Protein AF-A0A0L0HNY5-F1 (afdb_monomer)

Solvent-accessible surface area (backbone atoms only — not comparable to full-atom values): 7404 Å² total; per-residue (Å²): 134,87,77,84,88,79,81,84,90,79,90,79,92,78,81,88,79,89,76,88,79,88,78,85,73,78,71,79,84,71,80,73,78,84,79,75,59,68,70,57,54,54,49,54,52,52,51,58,50,45,66,55,49,52,27,53,49,44,24,59,49,37,19,69,75,73,48,80,64,40,58,69,65,17,48,52,51,16,52,53,45,44,54,50,51,55,52,4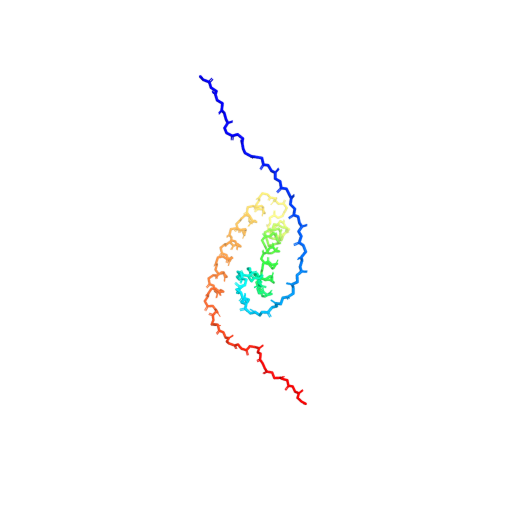9,48,55,54,49,52,58,57,59,70,73,63,75,72,87,77,77,77,99,77,82,82,86,82,129

Structure (mmCIF, N/CA/C/O backbone):
data_AF-A0A0L0HNY5-F1
#
_entry.id   AF-A0A0L0HNY5-F1
#
loop_
_atom_site.group_PDB
_atom_site.id
_atom_site.type_symbol
_atom_site.label_atom_id
_atom_site.label_alt_id
_atom_site.label_comp_id
_atom_site.label_asym_id
_atom_site.label_entity_id
_atom_site.label_seq_id
_atom_site.pdbx_PDB_ins_code
_atom_site.Cartn_x
_atom_site.Cartn_y
_atom_site.Cartn_z
_atom_site.occupancy
_atom_site.B_iso_or_equiv
_atom_site.auth_seq_id
_atom_site.auth_comp_id
_atom_site.auth_asym_id
_atom_site.auth_atom_id
_atom_site.pdbx_PDB_model_num
ATOM 1 N N . MET A 1 1 ? -37.809 67.418 6.941 1.00 52.22 1 MET A N 1
ATOM 2 C CA . MET A 1 1 ? -36.806 66.349 6.739 1.00 52.22 1 MET A CA 1
ATOM 3 C C . MET A 1 1 ? -35.679 66.618 7.714 1.00 52.22 1 MET A C 1
ATOM 5 O O . MET A 1 1 ? -35.385 67.790 7.903 1.00 52.22 1 MET A O 1
ATOM 9 N N . SER A 1 2 ? -35.122 65.559 8.313 1.00 53.09 2 SER A N 1
ATOM 10 C CA . SER A 1 2 ? -34.140 65.596 9.418 1.00 53.09 2 SE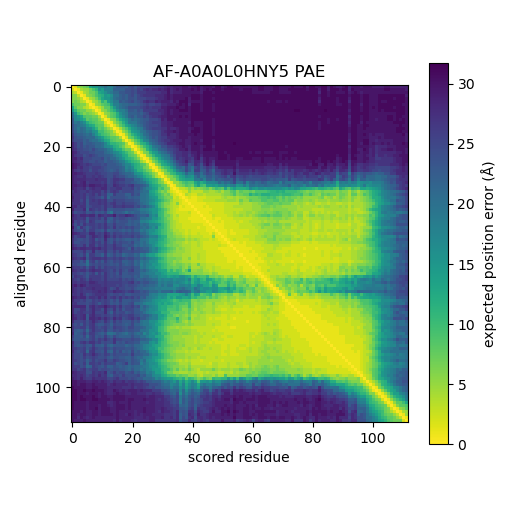R A CA 1
ATOM 11 C C . SER A 1 2 ? -34.798 65.904 10.782 1.00 53.09 2 SER A C 1
ATOM 13 O O . SER A 1 2 ? -35.722 66.700 10.848 1.00 53.09 2 SER A O 1
ATOM 15 N N . GLU A 1 3 ? -34.483 65.251 11.902 1.00 47.94 3 GLU A N 1
ATOM 16 C CA . GLU A 1 3 ? -33.179 64.727 12.285 1.00 47.94 3 GLU A CA 1
ATOM 17 C C . GLU A 1 3 ? -33.272 63.577 13.304 1.00 47.94 3 GLU A C 1
ATOM 19 O O . GLU A 1 3 ? -34.106 63.535 14.209 1.00 47.94 3 GLU A O 1
ATOM 24 N N . VAL A 1 4 ? -32.349 62.647 13.091 1.00 54.00 4 VAL A N 1
ATOM 25 C CA . VAL A 1 4 ? -31.841 61.576 13.944 1.00 54.00 4 VAL A CA 1
ATOM 26 C C . VAL A 1 4 ? -31.880 61.914 15.444 1.00 54.00 4 VAL A C 1
ATOM 28 O O . VAL A 1 4 ? -31.221 62.836 15.916 1.00 54.00 4 VAL A O 1
ATOM 31 N N . ARG A 1 5 ? -32.597 61.092 16.223 1.00 48.41 5 ARG A N 1
ATOM 32 C CA . ARG A 1 5 ? -32.502 61.059 17.691 1.00 48.41 5 ARG A CA 1
ATOM 33 C C . ARG A 1 5 ? -31.094 60.619 18.105 1.00 48.41 5 ARG A C 1
ATOM 35 O O . ARG A 1 5 ? -30.805 59.426 18.122 1.00 48.41 5 ARG A O 1
ATOM 42 N N . GLN A 1 6 ? -30.260 61.559 18.533 1.00 54.53 6 GLN A N 1
ATOM 43 C CA . GLN A 1 6 ? -29.187 61.262 19.480 1.00 54.53 6 GLN A CA 1
ATOM 44 C C . GLN A 1 6 ? -29.746 61.352 20.904 1.00 54.53 6 GLN A C 1
ATOM 46 O O . GLN A 1 6 ? -30.455 62.300 21.245 1.00 54.53 6 GLN A O 1
ATOM 51 N N . ARG A 1 7 ? -29.419 60.376 21.755 1.00 47.16 7 ARG A N 1
ATOM 52 C CA . ARG A 1 7 ? -29.420 60.574 23.208 1.00 47.16 7 ARG A CA 1
ATOM 53 C C . ARG A 1 7 ? -28.043 60.202 23.771 1.00 47.16 7 ARG A C 1
ATOM 55 O O . ARG A 1 7 ? -27.449 59.241 23.288 1.00 47.16 7 ARG A O 1
ATOM 62 N N . PRO A 1 8 ? -27.533 60.999 24.724 1.00 45.09 8 PRO A N 1
ATOM 63 C CA . PRO A 1 8 ? -26.120 61.076 25.077 1.00 45.09 8 PRO A CA 1
ATOM 64 C C . PRO A 1 8 ? -25.645 59.933 25.975 1.00 45.09 8 PRO A C 1
ATOM 66 O O . PRO A 1 8 ? -26.371 59.437 26.835 1.00 45.09 8 PRO A O 1
ATOM 69 N N . VAL A 1 9 ? -24.371 59.594 25.795 1.00 53.50 9 VAL A N 1
ATOM 70 C CA . VAL A 1 9 ? -23.557 58.786 26.704 1.00 53.50 9 VAL A CA 1
ATOM 71 C C . VAL A 1 9 ? -23.273 59.590 27.976 1.00 53.50 9 VAL A C 1
ATOM 73 O O . VAL A 1 9 ? -22.847 60.742 27.892 1.00 53.50 9 VAL A O 1
ATOM 76 N N . LYS A 1 10 ? -23.434 58.972 29.151 1.00 39.03 10 LYS A N 1
ATOM 77 C CA . LYS A 1 10 ? -22.748 59.402 30.375 1.00 39.03 10 LYS A CA 1
ATOM 78 C C . LYS A 1 10 ? -22.305 58.181 31.182 1.00 39.03 10 LYS A C 1
ATOM 80 O O . LYS A 1 10 ? -23.129 57.461 31.735 1.00 39.03 10 LYS A O 1
ATOM 85 N N . SER A 1 11 ? -20.994 57.967 31.196 1.00 54.66 11 SER A N 1
ATOM 86 C CA . SER A 1 11 ? -20.263 57.054 32.072 1.00 54.66 11 SER A CA 1
ATOM 87 C C . SER A 1 11 ? -20.365 57.500 33.529 1.00 54.66 11 SER A C 1
ATOM 89 O O . SER A 1 11 ? -20.177 58.687 33.772 1.00 54.66 11 SER A O 1
ATOM 91 N N . THR A 1 12 ? -20.541 56.559 34.461 1.00 43.97 12 THR A N 1
ATOM 92 C CA . THR A 1 12 ? -19.847 56.564 35.761 1.00 43.97 12 THR A CA 1
ATOM 93 C C . THR A 1 12 ? -19.771 55.129 36.275 1.00 43.97 12 THR A C 1
ATOM 95 O O . THR A 1 12 ? -20.774 54.511 36.619 1.00 43.97 12 THR A O 1
ATOM 98 N N . GLU A 1 13 ? -18.549 54.620 36.296 1.00 54.88 13 GLU A N 1
ATOM 99 C CA . GLU A 1 13 ? -18.106 53.502 37.111 1.00 54.88 13 GLU A CA 1
ATOM 100 C C . GLU A 1 13 ? -18.096 53.948 38.579 1.00 54.88 13 GLU A C 1
ATOM 102 O O . GLU A 1 13 ? -17.355 54.861 38.932 1.00 54.88 13 GLU A O 1
ATOM 107 N N . GLU A 1 14 ? -18.914 53.338 39.439 1.00 44.81 14 GLU A N 1
ATOM 108 C CA . GLU A 1 14 ? -18.746 53.451 40.890 1.00 44.81 14 GLU A CA 1
ATOM 109 C C . GLU A 1 14 ? -18.970 52.091 41.568 1.00 44.81 14 GLU A C 1
ATOM 111 O O . GLU A 1 14 ? -20.086 51.650 41.817 1.00 44.81 14 GLU A O 1
ATOM 116 N N . LYS A 1 15 ? -17.830 51.437 41.807 1.00 36.66 15 LYS A N 1
ATOM 117 C CA . LYS A 1 15 ? -17.404 50.800 43.062 1.00 36.66 15 LYS A CA 1
ATOM 118 C C . LYS A 1 15 ? -18.272 49.691 43.693 1.00 36.66 15 LYS A C 1
ATOM 120 O O . LYS A 1 15 ? -19.302 49.910 44.314 1.00 36.66 15 LYS A O 1
ATOM 125 N N . VAL A 1 16 ? -17.677 48.498 43.649 1.00 50.81 16 VAL A N 1
ATOM 126 C CA . VAL A 1 16 ? -17.942 47.264 44.411 1.00 50.81 16 VAL A CA 1
ATOM 127 C C . VAL A 1 16 ? -18.121 47.526 45.919 1.00 50.81 16 VAL A C 1
ATOM 129 O O . VAL A 1 16 ? -17.265 48.175 46.526 1.00 50.81 16 VAL A O 1
ATOM 132 N N . PRO A 1 17 ? -19.196 47.007 46.539 1.00 45.34 17 PRO A N 1
ATOM 133 C CA . PRO A 1 17 ? -19.038 45.970 47.582 1.00 45.34 17 PRO A CA 1
ATOM 134 C C . PRO A 1 17 ? -19.786 44.678 47.196 1.00 45.34 17 PRO A C 1
ATOM 136 O O . PRO A 1 17 ? -20.971 44.700 46.890 1.00 45.34 17 PRO A O 1
ATOM 139 N N . SER A 1 18 ? -19.083 43.559 47.005 1.00 61.38 18 SER A N 1
ATOM 140 C CA . SER A 1 18 ? -18.994 42.474 47.996 1.00 61.38 18 SER A CA 1
ATOM 141 C C . SER A 1 18 ? -20.339 42.119 48.629 1.00 61.38 18 SER A C 1
ATOM 143 O O . SER A 1 18 ? -20.694 42.716 49.633 1.00 61.38 18 SER A O 1
ATOM 145 N N . GLU A 1 19 ? -21.037 41.125 48.078 1.00 46.88 19 GLU A N 1
ATOM 146 C CA . GLU A 1 19 ? -21.333 39.878 48.798 1.00 46.88 19 GLU A CA 1
ATOM 147 C C . GLU A 1 19 ? -21.894 38.851 47.802 1.00 46.88 19 GLU A C 1
ATOM 149 O O . GLU A 1 19 ? -22.879 39.099 47.107 1.00 46.88 19 GLU A O 1
ATOM 154 N N . ALA A 1 20 ? -21.244 37.694 47.695 1.00 46.09 20 ALA A N 1
ATOM 155 C CA . ALA A 1 20 ? -21.860 36.518 47.092 1.00 46.09 20 ALA A CA 1
ATOM 156 C C . ALA A 1 20 ? -22.935 35.999 48.063 1.00 46.09 20 ALA A C 1
ATOM 158 O O . ALA A 1 20 ? -22.706 36.001 49.271 1.00 46.09 20 ALA A O 1
ATOM 159 N N . PRO A 1 21 ? -24.063 35.475 47.559 1.00 43.75 21 PRO A N 1
ATOM 160 C CA . PRO A 1 21 ? -24.045 34.040 47.312 1.00 43.75 21 PRO A CA 1
ATOM 161 C C . PRO A 1 21 ? -24.759 33.618 46.017 1.00 43.75 21 PRO A C 1
ATOM 163 O O . PRO A 1 21 ? -25.850 34.060 45.678 1.00 43.75 21 PRO A O 1
ATOM 166 N N . SER A 1 22 ? -24.143 32.641 45.352 1.00 50.12 22 SER A N 1
ATOM 167 C CA . SER A 1 22 ? -24.849 31.507 44.748 1.00 50.12 22 SER A CA 1
ATOM 168 C C . SER A 1 22 ? -25.872 31.785 43.642 1.00 50.12 22 SER A C 1
ATOM 170 O O . SER A 1 22 ? -27.076 31.634 43.828 1.00 50.12 22 SER A O 1
ATOM 172 N N . THR A 1 23 ? -25.394 31.936 42.410 1.00 45.28 23 THR A N 1
ATOM 173 C CA . THR A 1 23 ? -25.916 31.093 41.320 1.00 45.28 23 THR A CA 1
ATOM 174 C C . THR A 1 23 ? -24.851 30.972 40.241 1.00 45.28 23 THR A C 1
ATOM 176 O O . THR A 1 23 ? -24.790 31.755 39.295 1.00 45.28 23 THR A O 1
ATOM 179 N N . 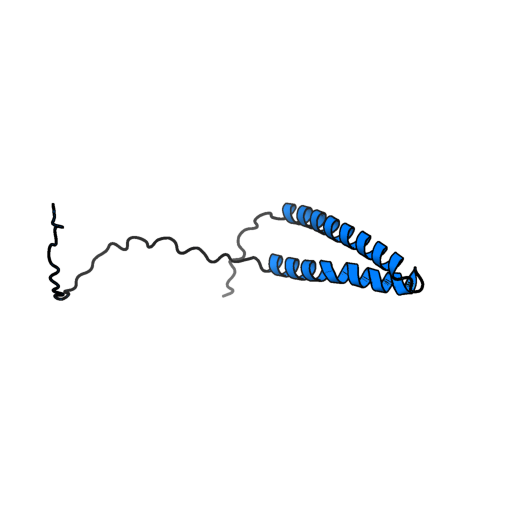VAL A 1 24 ? -23.984 29.967 40.377 1.00 50.22 24 VAL A N 1
ATOM 180 C CA . VAL A 1 24 ? -23.197 29.477 39.245 1.00 50.22 24 VAL A CA 1
ATOM 181 C C . VAL A 1 24 ? -24.202 28.904 38.246 1.00 50.22 24 VAL A C 1
ATOM 183 O O . VAL A 1 24 ? -24.568 27.731 38.304 1.00 50.22 24 VAL A O 1
ATOM 186 N N . LYS A 1 25 ? -24.702 29.749 37.338 1.00 52.62 25 LYS A N 1
ATOM 187 C CA . LYS A 1 25 ? -25.265 29.272 36.079 1.00 52.62 25 LYS A CA 1
ATOM 188 C C . LYS A 1 25 ? -24.139 28.510 35.392 1.00 52.62 25 LYS A C 1
ATOM 190 O O . LYS A 1 25 ? -23.152 29.105 34.969 1.00 52.62 25 LYS A O 1
ATOM 195 N N . LYS A 1 26 ? -24.286 27.186 35.371 1.00 54.62 26 LYS A N 1
ATOM 196 C CA . LYS A 1 26 ? -23.457 26.228 34.640 1.00 54.62 26 LYS A CA 1
ATOM 197 C C . LYS A 1 26 ? -23.088 26.832 33.283 1.00 54.62 26 LYS A C 1
ATOM 199 O O . LYS A 1 26 ? -23.970 27.084 32.462 1.00 54.62 26 LYS A O 1
ATOM 204 N N . ALA A 1 27 ? -21.801 27.122 33.105 1.00 66.31 27 ALA A N 1
ATOM 205 C CA . ALA A 1 27 ? -21.255 27.584 31.840 1.00 66.31 27 ALA A CA 1
ATOM 206 C C . ALA A 1 27 ? -21.634 26.591 30.719 1.00 66.31 27 ALA A C 1
ATOM 208 O O . 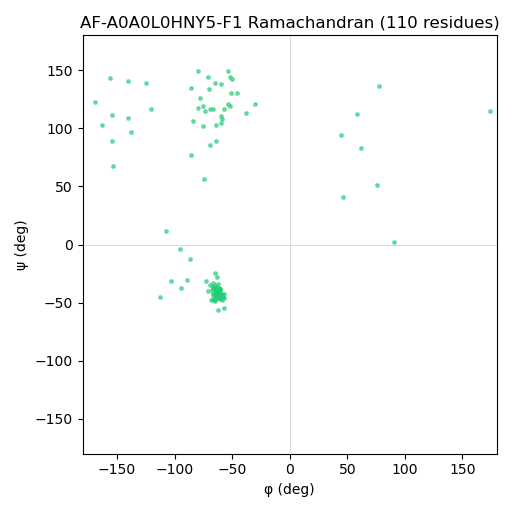ALA A 1 27 ? -21.795 25.396 31.005 1.00 66.31 27 ALA A O 1
ATOM 209 N N . PRO A 1 28 ? -21.798 27.055 29.465 1.00 66.81 28 PRO A N 1
ATOM 210 C CA . PRO A 1 28 ? -22.052 26.181 28.323 1.00 66.81 28 PRO A CA 1
ATOM 211 C C . PRO A 1 28 ? -21.022 25.044 28.286 1.00 66.81 28 PRO A C 1
ATOM 213 O O . PRO A 1 28 ? -19.859 25.292 28.617 1.00 66.81 28 PRO A O 1
ATOM 216 N N . PRO A 1 29 ? -21.404 23.810 27.911 1.00 64.44 29 PRO A N 1
ATOM 217 C CA . PRO A 1 29 ? -20.448 22.719 27.804 1.00 64.44 29 PRO A CA 1
ATOM 218 C C . PRO A 1 29 ? -19.376 23.105 26.781 1.00 64.44 29 PRO A C 1
ATOM 220 O O . PRO A 1 29 ? -19.650 23.221 25.588 1.00 64.44 29 PRO A O 1
ATOM 223 N N . THR A 1 30 ? -18.157 23.340 27.261 1.00 66.88 30 THR A N 1
ATOM 224 C CA . THR A 1 30 ? -16.962 23.463 26.426 1.00 66.88 30 THR A CA 1
ATOM 225 C C . THR A 1 30 ? -16.909 22.238 25.511 1.00 66.88 30 THR A C 1
ATOM 227 O O . THR A 1 30 ? -17.074 21.128 26.029 1.00 66.88 30 THR A O 1
ATOM 230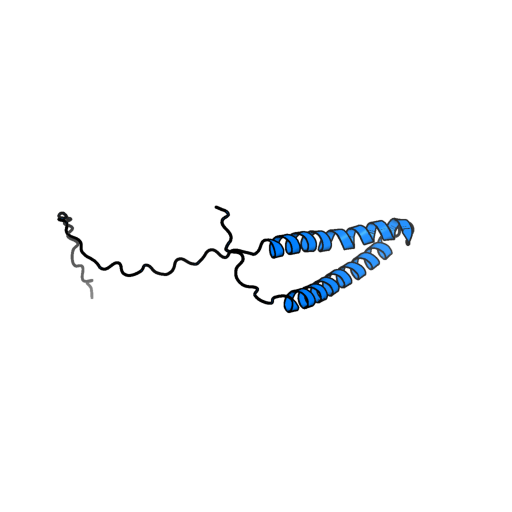 N N . PRO A 1 31 ? -16.713 22.384 24.185 1.00 70.81 31 PRO A N 1
ATOM 231 C CA . PRO A 1 31 ? -16.663 21.232 23.297 1.00 70.81 31 PRO A CA 1
ATOM 232 C C . PRO A 1 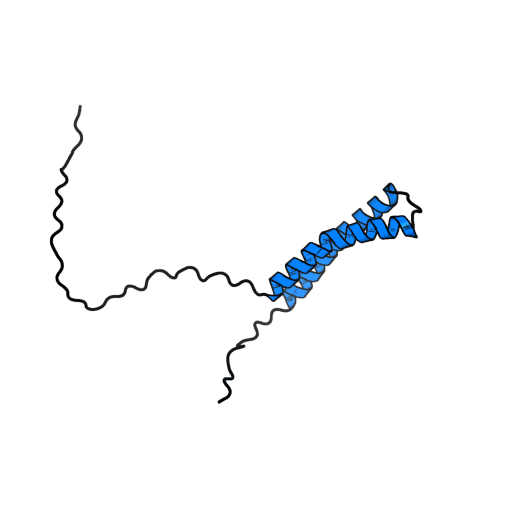31 ? -15.566 20.290 23.788 1.00 70.81 31 PRO A C 1
ATOM 234 O O . PRO A 1 31 ? -14.393 20.665 23.867 1.00 70.81 31 PRO A O 1
ATOM 237 N N . SER A 1 32 ? -15.964 19.082 24.185 1.00 71.00 32 SER A N 1
ATOM 238 C CA . SER A 1 32 ? -15.044 18.023 24.570 1.00 71.00 32 SER A CA 1
ATOM 239 C C . SER A 1 32 ? -14.048 17.835 23.429 1.00 71.00 32 SER A C 1
ATOM 241 O O . SER A 1 32 ? -14.444 17.589 22.291 1.00 71.00 32 SER A O 1
ATOM 243 N N . ARG A 1 33 ? -12.753 18.016 23.715 1.00 74.31 33 ARG A N 1
ATOM 244 C CA . ARG A 1 33 ? -11.676 17.812 22.741 1.00 74.31 33 ARG A CA 1
ATOM 245 C C . ARG A 1 33 ? -11.856 16.423 22.133 1.00 74.31 33 ARG A C 1
ATOM 247 O O . ARG A 1 33 ? -11.830 15.445 22.874 1.00 74.31 33 ARG A O 1
ATOM 254 N N . ALA A 1 34 ? -12.052 16.344 20.817 1.00 76.69 34 ALA A N 1
ATOM 255 C CA . ALA A 1 34 ? -12.164 15.071 20.118 1.00 76.69 34 ALA A CA 1
ATOM 256 C C . ALA A 1 3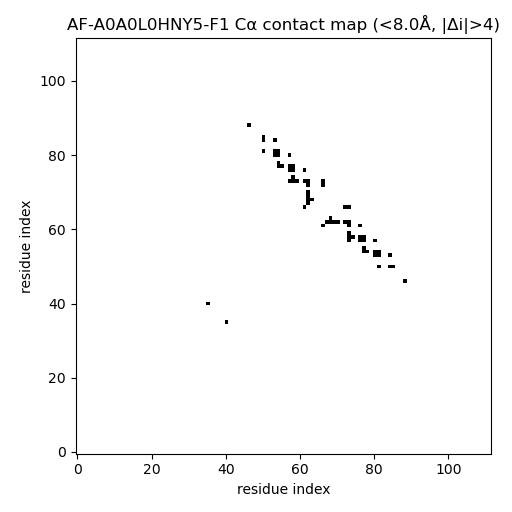4 ? -10.863 14.282 20.336 1.00 76.69 34 ALA A C 1
ATOM 258 O O . ALA A 1 34 ? -9.811 14.627 19.793 1.00 76.69 34 ALA A O 1
ATOM 259 N N . VAL A 1 35 ? -10.913 13.275 21.207 1.00 81.19 35 VAL A N 1
ATOM 260 C CA . VAL A 1 35 ? -9.803 12.351 21.430 1.00 81.19 35 VAL A CA 1
ATOM 261 C C . VAL A 1 35 ? -9.910 11.284 20.352 1.00 81.19 35 VAL A C 1
ATOM 263 O O . VAL A 1 35 ? -10.803 10.444 20.388 1.00 81.19 35 VAL A O 1
ATOM 266 N N . ILE A 1 36 ? -9.020 11.356 19.364 1.00 86.50 36 ILE A N 1
ATOM 267 C CA . ILE A 1 36 ? -8.924 10.360 18.296 1.00 86.50 36 ILE A CA 1
ATOM 268 C C . ILE A 1 36 ? -8.192 9.135 18.872 1.00 86.50 36 ILE A C 1
ATOM 270 O O . ILE A 1 36 ? -7.096 9.308 19.416 1.00 86.50 36 ILE A O 1
ATOM 274 N N . PRO A 1 37 ? -8.749 7.914 18.782 1.00 88.19 37 PRO A N 1
ATOM 275 C CA . PRO A 1 37 ? -8.103 6.720 19.319 1.00 88.19 37 PRO A CA 1
ATOM 276 C C . PRO A 1 37 ? -6.727 6.473 18.671 1.00 88.19 37 PRO A C 1
ATOM 278 O O . PRO A 1 37 ? -6.600 6.570 17.446 1.00 88.19 37 PRO A O 1
ATOM 281 N N . PRO A 1 38 ? -5.688 6.093 19.442 1.00 85.88 38 PRO A N 1
ATOM 282 C CA . PRO A 1 38 ? -4.338 5.890 18.905 1.00 85.88 38 PRO A CA 1
ATOM 283 C C . PRO A 1 38 ? -4.267 4.750 17.878 1.00 85.88 38 PRO A C 1
ATOM 285 O O . PRO A 1 38 ? -3.458 4.804 16.953 1.00 85.88 38 PRO A O 1
ATOM 288 N N . ALA A 1 39 ? -5.152 3.752 17.987 1.00 87.38 39 ALA A N 1
ATOM 289 C CA . ALA A 1 39 ? -5.269 2.672 17.011 1.00 87.38 39 ALA A CA 1
ATOM 290 C C . ALA A 1 39 ? -5.629 3.194 15.608 1.00 87.38 39 ALA A C 1
ATOM 292 O O . ALA A 1 39 ? -5.081 2.718 14.618 1.00 87.38 39 ALA A O 1
ATOM 293 N N . VAL A 1 40 ? -6.492 4.212 15.517 1.00 89.06 40 VAL A N 1
ATOM 294 C CA . VAL A 1 40 ? -6.870 4.837 14.239 1.00 89.06 40 VAL A CA 1
ATOM 295 C C . VAL A 1 40 ? -5.674 5.560 13.628 1.00 89.06 40 VAL A C 1
ATOM 297 O O . VAL A 1 40 ? -5.411 5.421 12.438 1.00 89.06 40 VAL A O 1
ATOM 300 N N . ILE A 1 41 ? -4.894 6.271 14.444 1.00 91.75 41 ILE A N 1
ATOM 301 C CA . ILE A 1 41 ? -3.689 6.975 13.983 1.00 91.75 41 ILE A CA 1
ATOM 302 C C . ILE A 1 41 ? -2.687 5.984 13.375 1.00 91.75 41 ILE A C 1
ATOM 304 O O . ILE A 1 41 ? -2.172 6.227 12.286 1.00 91.75 41 ILE A O 1
ATOM 308 N N . ALA A 1 42 ? -2.451 4.844 14.032 1.00 90.56 42 ALA A N 1
ATOM 309 C CA . ALA A 1 42 ? -1.557 3.810 13.512 1.00 90.56 42 ALA A CA 1
ATOM 310 C C . ALA A 1 42 ? -2.031 3.253 12.156 1.00 90.56 42 ALA A C 1
ATOM 312 O O . ALA A 1 42 ? -1.226 3.109 11.234 1.00 90.56 42 ALA A O 1
ATOM 313 N N . LYS A 1 43 ? -3.339 3.007 12.003 1.00 86.94 43 LYS A N 1
ATOM 314 C CA . LYS A 1 43 ? -3.938 2.539 10.743 1.00 86.94 43 LYS A CA 1
ATOM 315 C C . LYS A 1 43 ? -3.788 3.569 9.627 1.00 86.94 43 LYS A C 1
ATOM 317 O O . LYS A 1 43 ? -3.344 3.218 8.540 1.00 86.94 43 LYS A O 1
ATOM 322 N N . LEU A 1 44 ? -4.082 4.843 9.900 1.00 91.75 44 LEU A N 1
ATOM 323 C CA . LEU A 1 44 ? -3.921 5.924 8.921 1.00 91.75 44 LEU A CA 1
ATOM 324 C C . LEU A 1 44 ? -2.467 6.065 8.456 1.00 91.75 44 LEU A C 1
ATOM 326 O O . LEU A 1 44 ? -2.225 6.286 7.271 1.00 91.75 44 LEU A O 1
ATOM 330 N N . LEU A 1 45 ? -1.497 5.889 9.359 1.00 93.62 45 LEU A N 1
ATOM 331 C CA . LEU A 1 45 ? -0.076 5.906 9.006 1.00 93.62 45 LEU A CA 1
ATOM 332 C C . LEU A 1 45 ? 0.309 4.733 8.099 1.00 93.62 45 LEU A C 1
ATOM 334 O O . LEU A 1 45 ? 0.955 4.950 7.073 1.00 93.62 45 LEU A O 1
ATOM 338 N N . ILE A 1 46 ? -0.106 3.508 8.441 1.00 91.75 46 ILE A N 1
ATOM 339 C CA . ILE A 1 46 ? 0.190 2.322 7.626 1.00 91.75 46 ILE A CA 1
ATOM 340 C C . ILE A 1 46 ? -0.480 2.437 6.257 1.00 91.75 46 ILE A C 1
ATOM 342 O O . ILE A 1 46 ? 0.186 2.227 5.249 1.00 91.75 46 ILE A O 1
ATOM 346 N N . PHE A 1 47 ? -1.755 2.827 6.195 1.00 89.75 47 PHE A N 1
ATOM 347 C CA . PHE A 1 47 ? -2.471 2.984 4.928 1.00 89.75 47 PHE A CA 1
ATOM 348 C C . PHE A 1 47 ? -1.890 4.081 4.049 1.00 89.75 47 PHE A C 1
ATOM 350 O O . PHE A 1 47 ? -1.748 3.881 2.844 1.00 89.75 47 PHE A O 1
ATOM 357 N N . SER A 1 48 ? -1.503 5.208 4.647 1.00 91.81 48 SER A N 1
ATOM 358 C CA . SER A 1 48 ? -0.818 6.281 3.932 1.00 91.81 48 SER A CA 1
ATOM 359 C C . SER A 1 48 ? 0.480 5.772 3.306 1.00 91.81 48 SER A C 1
ATOM 361 O O . SER A 1 48 ? 0.695 5.954 2.109 1.00 91.81 48 SER A O 1
ATOM 363 N N . PHE A 1 49 ? 1.298 5.043 4.076 1.00 94.31 49 PHE A N 1
ATOM 364 C CA . PHE A 1 49 ? 2.524 4.439 3.560 1.00 94.31 49 PHE A CA 1
ATOM 365 C C . PHE A 1 49 ? 2.253 3.414 2.454 1.00 94.31 49 PHE A C 1
ATOM 367 O O . PHE A 1 49 ? 2.920 3.406 1.420 1.00 94.31 49 PHE A O 1
ATOM 374 N N . LEU A 1 50 ? 1.248 2.563 2.649 1.00 93.00 50 LEU A N 1
ATOM 375 C CA . LEU A 1 50 ? 0.901 1.483 1.734 1.00 93.00 50 LEU A CA 1
ATOM 376 C C . LEU A 1 50 ? 0.464 2.008 0.361 1.00 93.00 50 LEU A C 1
ATOM 378 O O . LEU A 1 50 ? 0.851 1.436 -0.657 1.00 93.00 50 LEU A O 1
ATOM 382 N N . LEU A 1 51 ? -0.289 3.113 0.334 1.00 91.56 51 LEU A N 1
ATOM 383 C CA . LEU A 1 51 ? -0.873 3.677 -0.885 1.00 91.56 51 LEU A CA 1
ATOM 384 C C . LEU A 1 51 ? 0.199 4.069 -1.909 1.00 91.56 51 LEU A C 1
ATOM 386 O O . LEU A 1 51 ? 0.024 3.813 -3.095 1.00 91.56 51 LEU A O 1
ATOM 390 N N . PHE A 1 52 ? 1.334 4.618 -1.471 1.00 91.19 52 PHE A N 1
ATOM 391 C CA . PHE A 1 52 ? 2.448 4.910 -2.377 1.00 91.19 52 PHE A CA 1
ATOM 392 C C . PHE A 1 52 ? 3.489 3.789 -2.425 1.00 91.19 52 PHE A C 1
ATOM 394 O O . PHE A 1 52 ? 4.020 3.501 -3.496 1.00 91.19 52 PHE A O 1
ATOM 401 N N . SER A 1 53 ? 3.788 3.130 -1.303 1.00 94.94 53 SER A N 1
ATOM 402 C CA . SER A 1 53 ? 4.875 2.151 -1.249 1.00 94.94 53 SER A CA 1
ATOM 403 C C . SER A 1 53 ? 4.576 0.923 -2.108 1.00 94.94 53 SER A C 1
ATOM 405 O O . SER A 1 53 ? 5.441 0.497 -2.870 1.00 94.94 53 SER A O 1
ATOM 407 N N . LEU A 1 54 ? 3.348 0.390 -2.072 1.00 94.50 54 LEU A N 1
ATOM 408 C CA . LEU A 1 54 ? 3.001 -0.838 -2.795 1.00 94.50 54 LEU A CA 1
ATOM 409 C C . LEU A 1 54 ? 3.008 -0.667 -4.328 1.00 94.50 54 LEU A C 1
ATOM 411 O O . LEU A 1 54 ? 3.638 -1.487 -5.006 1.00 94.50 54 LEU A O 1
ATOM 415 N N . PRO A 1 55 ? 2.380 0.375 -4.914 1.00 93.62 55 PRO A N 1
ATOM 416 C CA . PRO A 1 55 ? 2.416 0.585 -6.363 1.00 93.62 55 PRO A CA 1
ATOM 417 C C . PRO A 1 55 ? 3.820 0.933 -6.875 1.00 93.62 55 PRO A C 1
ATOM 419 O O . PRO A 1 55 ? 4.231 0.440 -7.926 1.00 93.62 55 PRO A O 1
ATOM 422 N N . ILE A 1 56 ? 4.594 1.714 -6.110 1.00 95.06 56 ILE A N 1
ATOM 423 C CA . ILE A 1 56 ? 5.986 2.044 -6.455 1.00 95.06 56 ILE A CA 1
ATOM 424 C C . ILE A 1 56 ? 6.866 0.791 -6.388 1.00 95.06 56 ILE A C 1
ATOM 426 O O . ILE A 1 56 ? 7.624 0.516 -7.321 1.00 95.06 56 ILE A O 1
ATOM 430 N N . ALA A 1 57 ? 6.753 0.002 -5.317 1.00 94.69 57 ALA A N 1
ATOM 431 C CA . ALA A 1 57 ? 7.489 -1.250 -5.175 1.00 94.69 57 ALA A CA 1
ATOM 432 C C . ALA A 1 57 ? 7.149 -2.214 -6.315 1.00 94.69 57 ALA A C 1
ATOM 434 O O . ALA A 1 57 ? 8.052 -2.776 -6.931 1.00 94.69 57 ALA A O 1
ATOM 435 N N . THR A 1 58 ? 5.864 -2.335 -6.657 1.00 94.06 58 THR A N 1
ATOM 436 C CA . THR A 1 58 ? 5.395 -3.149 -7.785 1.00 94.06 58 THR A CA 1
ATOM 437 C C . THR A 1 58 ? 6.040 -2.716 -9.093 1.00 94.06 58 THR A C 1
ATOM 439 O O . THR A 1 58 ? 6.510 -3.577 -9.835 1.00 94.06 58 THR A O 1
ATOM 442 N N . TYR A 1 59 ? 6.102 -1.410 -9.371 1.00 92.81 59 TYR A N 1
ATOM 443 C CA . TYR A 1 59 ? 6.735 -0.891 -10.582 1.00 92.81 59 TYR A CA 1
ATOM 444 C C . TYR A 1 59 ? 8.191 -1.350 -10.686 1.00 92.81 59 TYR A C 1
ATOM 446 O O . TYR A 1 59 ? 8.568 -1.979 -11.671 1.00 92.81 59 TYR A O 1
ATOM 454 N N . PHE A 1 60 ? 9.006 -1.091 -9.660 1.00 91.81 60 PHE A N 1
ATOM 455 C CA . PHE A 1 60 ? 10.432 -1.428 -9.702 1.00 91.81 60 PHE A CA 1
ATOM 456 C C . PHE A 1 60 ? 10.699 -2.931 -9.660 1.00 91.81 60 PHE A C 1
ATOM 458 O O . PHE A 1 60 ? 11.641 -3.397 -10.305 1.00 91.81 60 PHE A O 1
ATOM 465 N N . TYR A 1 61 ? 9.875 -3.681 -8.929 1.00 93.25 61 TYR A N 1
ATOM 466 C CA . TYR A 1 61 ? 9.951 -5.134 -8.882 1.00 93.25 61 TYR A CA 1
ATOM 467 C C . TYR A 1 61 ? 9.700 -5.718 -10.273 1.00 93.25 61 TYR A C 1
ATOM 469 O O . TYR A 1 61 ? 10.569 -6.367 -10.850 1.00 93.25 61 TYR A O 1
ATOM 477 N N . THR A 1 62 ? 8.553 -5.380 -10.853 1.00 89.38 62 THR A N 1
ATOM 478 C CA . THR A 1 62 ? 8.081 -5.881 -12.147 1.00 89.38 62 THR A CA 1
ATOM 479 C C . THR A 1 62 ? 8.977 -5.433 -13.309 1.00 89.38 62 THR A C 1
ATOM 481 O O . THR A 1 62 ? 9.236 -6.208 -14.234 1.00 89.38 62 THR A O 1
ATOM 484 N N . LEU A 1 63 ? 9.537 -4.221 -13.230 1.00 89.75 63 LEU A N 1
ATOM 485 C CA . LEU A 1 63 ? 10.492 -3.687 -14.204 1.00 89.75 63 LEU A CA 1
ATOM 486 C C . LEU A 1 63 ? 11.772 -4.521 -14.298 1.00 89.75 63 LEU A C 1
ATOM 488 O O . LEU A 1 63 ? 12.319 -4.679 -15.391 1.00 89.75 63 LEU A O 1
ATOM 492 N N . ARG A 1 64 ? 12.252 -5.042 -13.163 1.00 84.12 64 ARG A N 1
ATOM 493 C CA . ARG A 1 64 ? 13.499 -5.814 -13.092 1.00 84.12 64 ARG A CA 1
ATOM 494 C C . ARG A 1 64 ? 13.302 -7.311 -13.310 1.00 84.12 64 ARG A C 1
ATOM 496 O O . ARG A 1 64 ? 14.225 -7.940 -13.811 1.00 84.12 64 ARG A O 1
ATOM 503 N N . THR A 1 65 ? 12.156 -7.878 -12.933 1.00 81.44 65 THR A N 1
ATOM 504 C CA . THR A 1 65 ? 11.955 -9.339 -12.930 1.00 81.44 65 THR A CA 1
ATOM 505 C C . THR A 1 65 ? 11.117 -9.864 -14.093 1.00 81.44 65 THR A C 1
ATOM 507 O O . THR A 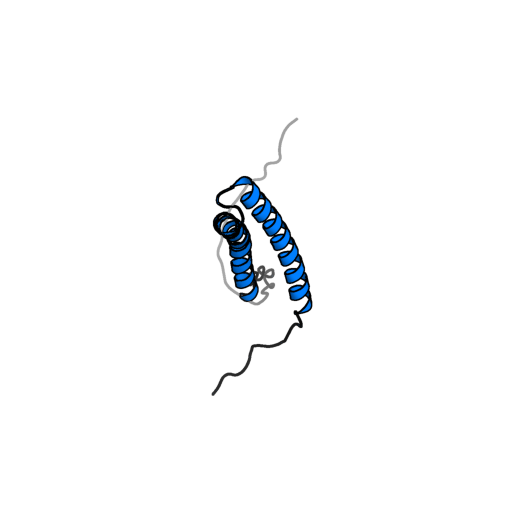1 65 ? 11.357 -10.985 -14.530 1.00 81.44 65 THR A O 1
ATOM 510 N N . ILE A 1 66 ? 10.152 -9.086 -14.601 1.00 77.88 66 ILE A N 1
ATOM 511 C CA . ILE A 1 66 ? 9.153 -9.582 -15.567 1.00 77.88 66 ILE A CA 1
ATOM 512 C C . ILE A 1 66 ? 9.343 -8.943 -16.946 1.00 77.88 66 ILE A C 1
ATOM 514 O O . ILE A 1 66 ? 9.306 -9.639 -17.957 1.00 77.88 66 ILE A O 1
ATOM 518 N N . PHE A 1 67 ? 9.558 -7.625 -17.010 1.00 82.31 67 PHE A N 1
ATOM 519 C CA . PHE A 1 67 ? 9.519 -6.886 -18.282 1.00 82.31 67 PHE A CA 1
ATOM 520 C C . PHE A 1 67 ? 10.883 -6.414 -18.808 1.00 82.31 67 PHE A C 1
ATOM 522 O O . PHE A 1 67 ? 10.913 -5.615 -19.745 1.00 82.31 67 PHE A O 1
ATOM 529 N N . ASN A 1 68 ? 12.001 -6.894 -18.242 1.00 78.62 68 ASN A N 1
ATOM 530 C CA . ASN A 1 68 ? 13.375 -6.624 -18.707 1.00 78.62 68 ASN A CA 1
ATOM 531 C C . ASN A 1 68 ? 13.653 -5.140 -19.031 1.00 78.62 68 ASN A C 1
ATOM 533 O O . ASN A 1 68 ? 14.291 -4.816 -20.031 1.00 78.62 68 ASN A O 1
ATOM 537 N N . GLY A 1 69 ? 13.153 -4.220 -18.202 1.00 77.19 69 GLY A N 1
ATOM 538 C CA . GLY A 1 69 ? 13.355 -2.782 -18.391 1.00 77.19 69 GLY A CA 1
ATOM 539 C C . GLY A 1 69 ? 12.299 -2.057 -19.236 1.00 77.19 69 GLY A C 1
ATOM 540 O O . GLY A 1 69 ? 12.414 -0.845 -19.413 1.00 77.19 69 GLY A O 1
ATOM 541 N N . ASN A 1 70 ? 11.241 -2.722 -19.717 1.00 87.25 70 ASN A N 1
ATOM 542 C CA . ASN A 1 70 ? 10.149 -2.020 -20.393 1.00 87.25 70 ASN A CA 1
ATOM 543 C C . ASN A 1 70 ? 9.246 -1.283 -19.383 1.00 87.25 70 ASN A C 1
ATOM 545 O O . ASN A 1 70 ? 8.388 -1.866 -18.707 1.00 87.25 70 ASN A O 1
ATOM 549 N N . SER A 1 71 ? 9.453 0.032 -19.300 1.00 87.81 71 SER A N 1
ATOM 550 C CA . SER A 1 71 ? 8.746 0.931 -18.384 1.00 87.81 71 SER A CA 1
ATOM 551 C C . SER A 1 71 ? 7.234 0.982 -18.640 1.00 87.81 71 SER A C 1
ATOM 553 O O . SER A 1 71 ? 6.475 1.022 -17.675 1.00 87.81 71 SER A O 1
ATOM 555 N N . ASN A 1 72 ? 6.772 0.871 -19.893 1.00 91.25 72 ASN A N 1
ATOM 556 C CA . ASN A 1 72 ? 5.340 0.948 -20.211 1.00 91.25 72 ASN A CA 1
ATOM 557 C C . ASN A 1 72 ? 4.549 -0.215 -19.599 1.00 91.25 72 ASN A C 1
ATOM 559 O O . ASN A 1 72 ? 3.547 0.008 -18.924 1.00 91.25 72 ASN A O 1
ATOM 563 N N . TYR A 1 73 ? 5.019 -1.455 -19.767 1.00 90.69 73 TYR A N 1
ATOM 564 C CA . TYR A 1 73 ? 4.345 -2.621 -19.179 1.00 90.69 73 TYR A CA 1
ATOM 565 C C . TYR A 1 73 ? 4.417 -2.619 -17.648 1.00 90.69 73 TYR A C 1
ATOM 567 O O . TYR A 1 73 ? 3.444 -2.957 -16.975 1.00 90.69 73 TYR A O 1
ATOM 575 N N . SER A 1 74 ? 5.540 -2.163 -17.087 1.00 91.88 74 SER A N 1
ATOM 576 C CA . SER A 1 74 ? 5.723 -2.059 -15.633 1.00 91.88 74 SER A CA 1
ATOM 577 C C . SER A 1 74 ? 4.807 -1.001 -15.017 1.00 91.88 74 SER A C 1
ATOM 579 O O . SER A 1 74 ? 4.241 -1.214 -13.946 1.00 91.88 74 SER A O 1
ATOM 581 N N . ALA A 1 75 ? 4.619 0.124 -15.711 1.00 91.88 75 ALA A N 1
ATOM 582 C CA . ALA A 1 75 ? 3.691 1.172 -15.311 1.00 91.88 75 ALA A CA 1
ATOM 583 C C . ALA A 1 75 ? 2.241 0.672 -15.342 1.00 91.88 75 ALA A C 1
ATOM 585 O O . ALA A 1 75 ? 1.511 0.884 -14.379 1.00 91.88 75 ALA A O 1
ATOM 586 N N . MET A 1 76 ? 1.839 -0.061 -16.387 1.00 93.69 76 MET A N 1
ATOM 587 C CA . MET A 1 76 ? 0.497 -0.655 -16.453 1.00 93.69 76 MET A CA 1
ATOM 588 C C . MET A 1 76 ? 0.247 -1.639 -15.304 1.00 93.69 76 MET A C 1
ATOM 590 O O . MET A 1 76 ? -0.803 -1.581 -14.667 1.00 93.69 76 MET A O 1
ATOM 594 N N . ALA A 1 77 ? 1.225 -2.485 -14.971 1.00 92.69 77 ALA A N 1
ATOM 595 C CA . ALA A 1 77 ? 1.128 -3.379 -13.818 1.00 92.69 77 ALA A CA 1
ATOM 596 C C . ALA A 1 77 ? 0.986 -2.608 -12.492 1.00 92.69 77 ALA A C 1
ATOM 598 O O . ALA A 1 77 ? 0.161 -2.968 -11.653 1.00 92.69 77 ALA A O 1
ATOM 599 N N . ALA A 1 78 ? 1.730 -1.513 -12.318 1.00 94.12 78 ALA A N 1
ATOM 600 C CA . ALA A 1 78 ? 1.615 -0.661 -11.137 1.00 94.12 78 ALA A CA 1
ATOM 601 C C . ALA A 1 78 ? 0.233 0.007 -11.025 1.00 94.12 78 ALA A C 1
ATOM 603 O O . ALA A 1 78 ? -0.324 0.064 -9.930 1.00 94.12 78 ALA A O 1
ATOM 604 N N . VAL A 1 79 ? -0.357 0.451 -12.143 1.00 95.44 79 VAL A N 1
ATOM 605 C CA . VAL A 1 79 ? -1.727 0.997 -12.177 1.00 95.44 79 VAL A CA 1
ATOM 606 C C . VAL A 1 79 ? -2.749 -0.068 -11.781 1.00 95.44 79 VAL A C 1
ATOM 608 O O . VAL A 1 79 ? -3.656 0.210 -10.997 1.00 95.44 79 VAL A O 1
ATOM 611 N N . ILE A 1 80 ? -2.599 -1.303 -12.263 1.00 95.44 80 ILE A N 1
ATOM 612 C CA . ILE A 1 80 ? -3.466 -2.417 -11.856 1.00 95.44 80 ILE A CA 1
ATOM 613 C C . ILE A 1 80 ? -3.355 -2.646 -10.343 1.00 95.44 80 ILE A C 1
ATOM 615 O O . ILE A 1 80 ? -4.376 -2.706 -9.658 1.00 95.44 80 ILE A O 1
ATOM 619 N N . VAL A 1 81 ? -2.136 -2.689 -9.797 1.00 95.62 81 VAL A N 1
ATOM 620 C CA . VAL A 1 81 ? -1.930 -2.852 -8.351 1.00 95.62 81 VAL A CA 1
ATOM 621 C C . VAL A 1 81 ? -2.497 -1.682 -7.549 1.00 95.62 81 VAL A C 1
ATOM 623 O O . VAL A 1 81 ? -3.097 -1.919 -6.508 1.00 95.62 81 VAL A O 1
ATOM 626 N N . ALA A 1 82 ? -2.399 -0.440 -8.025 1.00 94.88 82 ALA A N 1
ATOM 627 C CA . ALA A 1 82 ? -3.007 0.704 -7.345 1.00 94.88 82 ALA A CA 1
ATOM 628 C C . ALA A 1 82 ? -4.532 0.541 -7.187 1.00 94.88 82 ALA A C 1
ATOM 630 O O . ALA A 1 82 ? -5.066 0.777 -6.104 1.00 94.88 82 ALA A O 1
ATOM 631 N N . ASN A 1 83 ? -5.226 0.060 -8.224 1.00 95.69 83 ASN A N 1
ATOM 632 C CA . ASN A 1 83 ? -6.660 -0.237 -8.138 1.00 95.69 83 ASN A CA 1
ATOM 633 C C . ASN A 1 83 ? -6.954 -1.371 -7.140 1.00 95.69 83 ASN A C 1
ATOM 635 O O . ASN A 1 83 ? -7.917 -1.286 -6.378 1.00 95.69 83 ASN A O 1
ATOM 639 N N . LEU A 1 84 ? -6.101 -2.402 -7.089 1.00 94.94 84 LEU A N 1
ATOM 640 C CA . LEU A 1 84 ? -6.213 -3.473 -6.094 1.00 94.94 84 LEU A CA 1
ATOM 641 C C . LEU A 1 84 ? -5.985 -2.971 -4.663 1.00 94.94 84 LEU A C 1
ATOM 643 O O . LEU A 1 84 ? -6.679 -3.422 -3.761 1.00 94.94 84 LEU A O 1
ATOM 647 N N . VAL A 1 85 ? -5.060 -2.030 -4.443 1.00 93.69 85 VAL A N 1
ATOM 648 C CA . VAL A 1 85 ? -4.823 -1.415 -3.125 1.00 93.69 85 VAL A CA 1
ATOM 649 C C . VAL A 1 85 ? -6.051 -0.638 -2.664 1.00 93.69 85 VAL A C 1
ATOM 651 O O . VAL A 1 85 ? -6.456 -0.773 -1.512 1.00 93.69 85 VAL A O 1
ATOM 654 N N . VAL A 1 86 ? -6.679 0.130 -3.558 1.00 92.88 86 VAL A N 1
ATOM 655 C CA . VAL A 1 86 ? -7.930 0.837 -3.248 1.00 92.88 86 VAL A CA 1
ATOM 656 C C . VAL A 1 86 ? -9.046 -0.156 -2.914 1.00 92.88 86 VAL A C 1
ATOM 658 O O . VAL A 1 86 ? -9.749 0.025 -1.924 1.00 92.88 86 VAL A O 1
A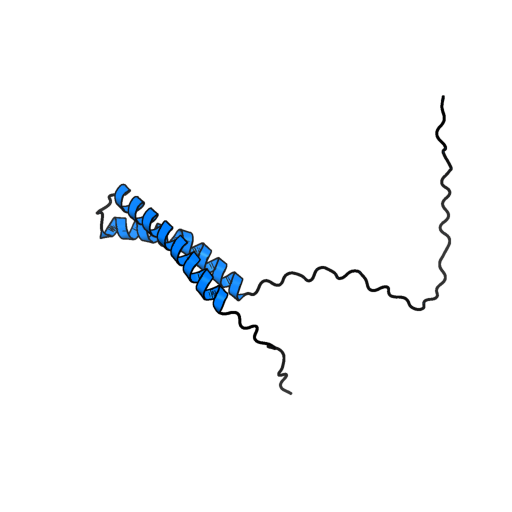TOM 661 N N . PHE A 1 87 ? -9.186 -1.240 -3.680 1.00 94.94 87 PHE A N 1
ATOM 662 C CA . PHE A 1 87 ? -10.161 -2.286 -3.368 1.00 94.94 87 PHE A CA 1
ATOM 663 C C . PHE A 1 87 ? -9.873 -2.965 -2.018 1.00 94.94 87 PHE A C 1
ATOM 665 O O . PHE A 1 87 ? -10.772 -3.122 -1.196 1.00 94.94 87 PHE A O 1
ATOM 672 N N . ALA A 1 88 ? -8.615 -3.313 -1.747 1.00 92.81 88 ALA A N 1
ATOM 673 C CA . ALA A 1 88 ? -8.196 -3.889 -0.474 1.00 92.81 88 ALA A CA 1
ATOM 674 C C . ALA A 1 88 ? -8.458 -2.937 0.704 1.00 92.81 88 ALA A C 1
ATOM 676 O O . ALA A 1 88 ? -8.891 -3.394 1.757 1.00 92.81 88 ALA A O 1
ATOM 677 N N . TYR A 1 89 ? -8.263 -1.626 0.526 1.00 90.94 89 TYR A N 1
ATOM 678 C CA . TYR A 1 89 ? -8.615 -0.618 1.530 1.00 90.94 89 TYR A CA 1
ATOM 679 C C . TYR A 1 89 ? -10.102 -0.674 1.891 1.00 90.94 89 TYR A C 1
ATOM 681 O O . TYR A 1 89 ? -10.444 -0.699 3.069 1.00 90.94 89 TYR A O 1
ATOM 689 N N . VAL A 1 90 ? -10.978 -0.769 0.888 1.00 92.19 90 VAL A N 1
ATOM 690 C CA . VAL A 1 90 ? -12.425 -0.913 1.103 1.00 92.19 90 VAL A CA 1
ATOM 691 C C . VAL A 1 90 ? -12.743 -2.194 1.878 1.00 92.19 90 VAL A C 1
ATOM 693 O O . VAL A 1 90 ? -13.518 -2.159 2.830 1.00 92.19 90 VAL A O 1
ATOM 696 N N . VAL A 1 91 ? -12.117 -3.319 1.522 1.00 93.25 91 VAL A N 1
ATOM 697 C CA . VAL A 1 91 ? -12.308 -4.593 2.236 1.00 93.25 91 VAL A CA 1
ATOM 698 C C . VAL A 1 91 ? -11.859 -4.492 3.694 1.00 93.25 91 VAL A C 1
ATOM 700 O O . VAL A 1 91 ? -12.593 -4.919 4.582 1.00 93.25 91 VAL A O 1
ATOM 703 N N . VAL A 1 92 ? -10.687 -3.911 3.963 1.00 90.06 92 VAL A N 1
ATOM 704 C CA . VAL A 1 92 ? -10.206 -3.727 5.339 1.00 90.06 92 VAL A CA 1
ATOM 705 C C . VAL A 1 92 ? -11.148 -2.819 6.121 1.00 90.06 92 VAL A C 1
ATOM 707 O O . VAL A 1 92 ? -11.493 -3.162 7.245 1.00 90.06 92 VAL A O 1
ATOM 710 N N . ALA A 1 93 ? -11.639 -1.733 5.520 1.00 88.62 93 ALA A N 1
ATOM 711 C CA . ALA A 1 93 ? -12.605 -0.857 6.173 1.00 88.62 93 ALA A CA 1
ATOM 712 C C . ALA A 1 93 ? -13.868 -1.622 6.611 1.00 88.62 93 ALA A C 1
ATOM 714 O O . ALA A 1 93 ? -14.305 -1.459 7.744 1.00 88.62 93 ALA A O 1
ATOM 715 N N . PHE A 1 94 ? -14.400 -2.521 5.773 1.00 92.06 94 PHE A N 1
ATOM 716 C CA . PHE A 1 94 ? -15.545 -3.361 6.150 1.00 92.06 94 PHE A CA 1
ATOM 717 C C . PHE A 1 94 ? -15.240 -4.368 7.263 1.00 92.06 94 PHE A C 1
ATOM 719 O O . PHE A 1 94 ? -16.131 -4.707 8.038 1.00 92.06 94 PHE A O 1
ATOM 726 N N . ILE A 1 95 ? -14.016 -4.892 7.332 1.00 89.44 95 ILE A N 1
ATOM 727 C CA . ILE A 1 95 ? -13.603 -5.808 8.406 1.00 89.44 95 ILE A CA 1
ATOM 728 C C . ILE A 1 95 ? -13.472 -5.044 9.727 1.00 89.44 95 ILE A C 1
ATOM 730 O O . ILE A 1 95 ? -13.869 -5.547 10.775 1.00 89.44 95 ILE A O 1
ATOM 734 N N . GLU A 1 96 ? -12.933 -3.829 9.684 1.00 84.31 96 GLU A N 1
ATOM 735 C CA . GLU A 1 96 ? -12.746 -2.997 10.871 1.00 84.31 96 GLU A CA 1
ATOM 736 C C . GLU A 1 96 ? -14.063 -2.423 11.408 1.00 84.31 96 GLU A C 1
ATOM 738 O O . GLU A 1 96 ? -14.206 -2.316 12.622 1.00 84.31 96 GLU A O 1
ATOM 743 N N . ASP A 1 97 ? -15.036 -2.152 10.535 1.00 76.81 97 ASP A N 1
ATOM 744 C CA . ASP A 1 97 ? -16.384 -1.685 10.901 1.00 76.81 97 ASP A CA 1
ATOM 745 C C . ASP A 1 97 ? -17.187 -2.732 11.706 1.00 76.81 97 ASP A C 1
ATOM 747 O O . ASP A 1 97 ? -18.060 -2.397 12.499 1.00 76.81 97 ASP A O 1
ATOM 751 N N . GLN A 1 98 ? -16.865 -4.023 11.566 1.00 75.75 98 GLN A N 1
ATOM 752 C CA . GLN A 1 98 ? -17.570 -5.114 12.257 1.00 75.75 98 GLN A CA 1
ATOM 753 C C . GLN A 1 98 ? -17.026 -5.425 13.665 1.00 75.75 98 GLN A C 1
ATOM 755 O O . GLN A 1 98 ? -17.648 -6.185 14.406 1.00 75.75 98 GLN A O 1
ATOM 760 N N . GLY A 1 99 ? -15.857 -4.890 14.036 1.00 64.38 99 GLY A N 1
ATOM 761 C CA . GLY A 1 99 ? -15.114 -5.286 15.241 1.00 64.38 99 GLY A CA 1
ATOM 762 C C . GLY A 1 99 ? -15.349 -4.434 16.492 1.00 64.38 99 GLY A C 1
ATOM 763 O O . GLY A 1 99 ? -14.801 -4.754 17.546 1.00 64.38 99 GLY A O 1
ATOM 764 N N . GLU A 1 100 ? -16.133 -3.358 16.422 1.00 60.22 100 GLU A N 1
ATOM 765 C CA . GLU A 1 100 ? -16.361 -2.470 17.567 1.00 60.22 100 GLU A CA 1
ATOM 766 C C . GLU A 1 100 ? -17.508 -2.985 18.451 1.00 60.22 100 GLU A C 1
ATOM 768 O O . GLU A 1 100 ? -18.617 -2.456 18.452 1.00 60.22 100 GLU A O 1
ATOM 773 N N . THR A 1 101 ? -17.234 -4.014 19.262 1.00 55.00 101 THR A N 1
ATOM 774 C CA . THR A 1 101 ? -17.984 -4.165 20.519 1.00 55.00 101 THR A CA 1
ATOM 775 C C . THR A 1 101 ? -17.437 -3.106 21.483 1.00 55.00 101 THR A C 1
ATOM 777 O O . THR A 1 101 ? -16.232 -3.105 21.740 1.00 55.00 101 THR A O 1
ATOM 780 N N . PRO A 1 102 ? -18.252 -2.157 21.979 1.00 53.50 102 PRO A N 1
ATOM 781 C CA . PRO A 1 102 ? -17.801 -1.159 22.940 1.00 53.50 102 PRO A CA 1
ATOM 782 C C . PRO A 1 102 ? -17.516 -1.837 24.284 1.00 53.50 102 PRO A C 1
ATOM 784 O O . PRO A 1 102 ? -18.371 -1.893 25.167 1.00 53.50 102 PRO A O 1
ATOM 787 N N . ASP A 1 103 ? -16.306 -2.370 24.438 1.00 49.56 103 ASP A N 1
ATOM 788 C CA . ASP A 1 103 ? -15.859 -2.938 25.698 1.00 49.56 103 ASP A CA 1
ATOM 789 C C . ASP A 1 103 ? -15.557 -1.821 26.699 1.00 49.56 103 ASP A C 1
ATOM 791 O O . ASP A 1 103 ? -14.675 -0.970 26.547 1.00 49.56 103 ASP A O 1
ATOM 795 N N . ALA A 1 104 ? -16.382 -1.842 27.736 1.00 52.31 104 ALA A N 1
ATOM 796 C CA . ALA A 1 104 ? -16.338 -1.025 28.921 1.00 52.31 104 ALA A CA 1
ATOM 797 C C . ALA A 1 104 ? -14.967 -1.038 29.623 1.00 52.31 104 ALA A C 1
ATOM 799 O O . ALA A 1 104 ? -14.333 -2.073 29.803 1.00 52.31 104 ALA A O 1
ATOM 800 N N . GLY A 1 105 ? -14.600 0.119 30.179 1.00 48.88 105 GLY A N 1
ATOM 801 C CA . GLY A 1 105 ? -14.023 0.145 31.525 1.00 48.88 105 GLY A CA 1
ATOM 802 C C . GLY A 1 105 ? -12.571 -0.308 31.687 1.00 48.88 105 GLY A C 1
ATOM 803 O O . GLY A 1 105 ? -12.266 -1.049 32.614 1.00 48.88 105 GLY A O 1
ATOM 804 N N . GLY A 1 106 ? -11.639 0.225 30.895 1.00 43.41 106 GLY A N 1
ATOM 805 C CA . GLY A 1 106 ? -10.204 0.198 31.217 1.00 43.41 106 GLY A CA 1
ATOM 806 C C . GLY A 1 106 ? -9.832 1.196 32.322 1.00 43.41 106 GLY A C 1
ATOM 807 O O . GLY A 1 106 ? -9.019 2.090 32.109 1.00 43.41 106 GLY A O 1
ATOM 808 N N . GLY A 1 107 ? -10.477 1.097 33.483 1.00 52.66 107 GLY A N 1
ATOM 809 C CA . GLY A 1 107 ? -10.326 2.038 34.585 1.00 52.66 107 GLY A CA 1
ATOM 810 C C . GLY A 1 107 ? -10.621 1.396 35.930 1.00 52.66 107 GLY A C 1
ATOM 811 O O . GLY A 1 107 ? -11.616 1.741 36.543 1.00 52.66 107 GLY A O 1
ATOM 812 N N . ALA A 1 108 ? -9.774 0.465 36.369 1.00 53.34 108 ALA A N 1
ATOM 813 C CA . ALA A 1 108 ? -9.456 0.205 37.776 1.00 53.34 108 ALA A CA 1
ATOM 814 C C . ALA A 1 108 ? -8.556 -1.034 37.874 1.00 53.34 108 ALA A C 1
ATOM 816 O O . ALA A 1 108 ? -8.995 -2.142 37.603 1.00 53.34 108 ALA A O 1
ATOM 817 N N . LEU A 1 109 ? -7.317 -0.856 38.329 1.00 56.22 109 LEU A N 1
ATOM 818 C CA . LEU A 1 109 ? -6.921 -1.420 39.619 1.00 56.22 109 LEU A CA 1
ATOM 819 C C . LEU A 1 109 ? -5.634 -0.728 40.080 1.00 56.22 109 LEU A C 1
ATOM 821 O O . LEU A 1 109 ? -4.531 -0.979 39.596 1.00 56.22 109 LEU A O 1
ATOM 825 N N . LYS A 1 110 ? -5.823 0.190 41.024 1.00 58.47 110 LYS A N 1
ATOM 826 C CA . LYS A 1 110 ? -4.793 0.724 41.902 1.00 58.47 110 LYS A CA 1
ATOM 827 C C . LYS A 1 110 ? -4.333 -0.425 42.802 1.00 58.47 110 LYS A C 1
ATOM 829 O O . LYS A 1 110 ? -5.154 -0.967 43.534 1.00 58.47 110 LYS A O 1
ATOM 834 N N . LYS A 1 111 ? -3.063 -0.826 42.707 1.00 56.50 111 LYS A N 1
ATOM 835 C CA . LYS A 1 111 ? -2.436 -1.660 43.736 1.00 56.50 111 LYS A CA 1
ATOM 836 C C . LYS A 1 111 ? -2.028 -0.752 44.890 1.00 56.50 111 LYS A C 1
ATOM 838 O O . LYS A 1 111 ? -1.266 0.194 44.685 1.00 56.50 111 LYS A O 1
ATOM 843 N N . GLU A 1 112 ? -2.644 -1.017 46.033 1.00 53.91 112 GLU A N 1
ATOM 844 C CA . GLU A 1 112 ? -2.144 -0.672 47.365 1.00 53.91 112 GLU A CA 1
ATOM 845 C C . GLU A 1 112 ? -0.807 -1.370 47.645 1.00 53.91 112 GLU A C 1
ATOM 847 O O . GLU A 1 112 ? -0.570 -2.457 47.060 1.00 53.91 112 GLU A O 1
#

Mean predicted aligned error: 17.11 Å

Secondary structure (DSSP, 8-state):
-----------------------------PPPP----HHHHHHHHHHHHHHHHHHHHHHHHHHHHTSTT-HHHHHHHHHHHHHHHHHHHHHHHHHHHT--------------

Nearest PDB structures (foldseek):
  9jk7-assembly1_A  TM=3.973E-01  e=3.974E+00  Homo sapiens
  2g0u-assembly1_A  TM=3.756E-01  e=5.464E+00  Burkholderia pseudomallei

pLDDT: mean 74.6, std 19.15, range [36.66, 95.69]

Sequence (112 aa):
MSEVRQRPVKSTEEKVPSEAPSTVKKAPPTPSRAVIPPAVIAKLLIFSFLLFSLPIATYFYTLRTIFNGNSNYSAMAAVIVANLVVFAYVVVAFIEDQGETPDAGGGALKKE

Foldseek 3Di:
DDDDDDDDDDDDDDDDDDDDDDDPPPDDPDPDPPDDDVVVVVVVVVLVCCLPVVLVVQLVVCCVPPVVNPNVVSNVRSVVVNVVSVVVVVVVVVVVVPPDPPDDDPDDDDDD

InterPro domains:
  IPR019013 Vacuolar ATPase assembly integral membrane protein Vma21 [MF_03058] (37-112)
  IPR019013 Vacuolar ATPase assembly integral membrane protein Vma21 [PF09446] (40-94)
  IPR019013 Vacuolar ATPase assembly integral membrane protein Vma21 [PTHR31792] (39-104)

Radius of gyration: 32.34 Å; Cα contacts (8 Å, |Δi|>4): 34; chains: 1; bounding box: 50×76×69 Å

Organism: Spizellomyces punctatus (strain DAOM BR117) (NCBI:txid645134)